Protein AF-A0AA85AB14-F1 (afdb_monomer_lite)

Sequence (97 aa):
MDCVSRSGGCFISFATSWGKSHPPEDVLDKRKGSFWITTGLFPQMLVISLDQPRKVSQIKIVTSRVKALCFNLLNLPLTNISFPTGVTHTAYICRYK

Radius of gyration: 13.56 Å; chains: 1; bounding box: 36×28×32 Å

Secondary structure (DSSP, 8-state):
----SGGGTEEEEEES---TTS-GGGGG--STT------S-SSEEEEEEESS-----------SS-SEEEEEEE----TTSSS-S--EEEEEEE---

Foldseek 3Di:
DDCQAPVNQKDWPDWPAADPLAGLRLCSPPDPPRHHDHPPDDWIKTKMKGLADDDDPDDDDDDPPFPDKDWDWDQDQPPPDPRGRITMIMIIGGDDD

InterPro domains:
  IPR008979 Galactose-binding-like domain superfamily [SSF49785] (13-64)
  IPR033558 Intraflagellar transport protein 25 [PTHR33906] (1-69)

Structure (mmCIF, N/CA/C/O backbone):
data_AF-A0AA85AB14-F1
#
_entry.id   AF-A0AA85AB14-F1
#
loop_
_atom_site.group_PDB
_atom_site.id
_atom_site.type_symbol
_atom_site.label_atom_id
_atom_site.label_alt_id
_atom_site.label_comp_id
_atom_site.label_asym_id
_atom_site.label_entity_id
_atom_site.label_seq_id
_atom_site.pdbx_PDB_ins_code
_atom_site.Cartn_x
_atom_site.Cartn_y
_atom_site.Cartn_z
_atom_site.occupancy
_atom_site.B_iso_or_equiv
_atom_site.auth_seq_id
_atom_site.auth_comp_id
_atom_site.auth_asym_id
_atom_site.auth_atom_id
_atom_site.pdbx_PDB_model_num
ATOM 1 N N . MET A 1 1 ? -16.250 -8.858 3.817 1.00 46.38 1 MET A N 1
ATOM 2 C CA . MET A 1 1 ? -16.505 -7.618 3.055 1.00 46.38 1 MET A CA 1
ATOM 3 C C . MET A 1 1 ? -15.156 -6.983 2.757 1.00 46.38 1 MET A C 1
ATOM 5 O O . MET A 1 1 ? -14.387 -6.812 3.694 1.00 46.38 1 MET A O 1
ATOM 9 N N . ASP A 1 2 ? -14.833 -6.719 1.490 1.00 55.34 2 ASP A N 1
ATOM 10 C CA . ASP A 1 2 ? -13.537 -6.136 1.110 1.00 55.34 2 ASP A CA 1
ATOM 11 C C . ASP A 1 2 ? -13.494 -4.656 1.505 1.00 55.34 2 ASP A C 1
ATOM 13 O O . ASP A 1 2 ? -14.188 -3.834 0.909 1.00 55.34 2 ASP A O 1
ATOM 17 N N . CYS A 1 3 ? -12.687 -4.305 2.504 1.00 54.19 3 CYS A N 1
ATOM 18 C CA . CYS A 1 3 ? -12.565 -2.927 2.988 1.00 54.19 3 CYS A CA 1
ATOM 19 C C . CYS A 1 3 ? -11.640 -2.047 2.132 1.00 54.19 3 CYS A C 1
ATOM 21 O O . CYS A 1 3 ? -11.685 -0.828 2.257 1.00 54.19 3 CYS A O 1
ATOM 23 N N . VAL A 1 4 ? -10.832 -2.649 1.255 1.00 60.19 4 VAL A N 1
ATOM 24 C CA . VAL A 1 4 ? -9.864 -1.944 0.409 1.00 60.19 4 VAL A CA 1
ATOM 25 C C . VAL A 1 4 ? -10.465 -1.756 -0.984 1.00 60.19 4 VAL A C 1
ATOM 27 O O . VAL A 1 4 ? -10.256 -2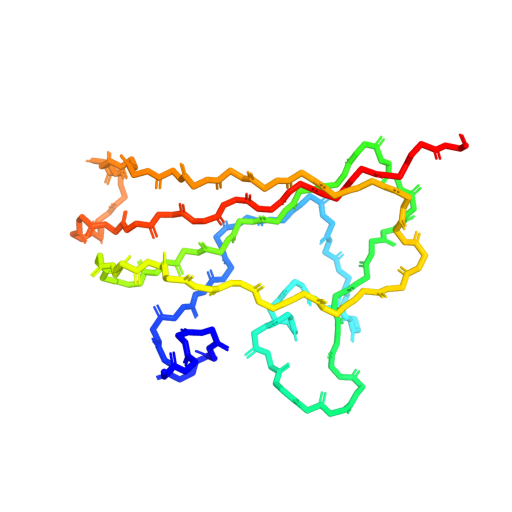.546 -1.902 1.00 60.19 4 VAL A O 1
ATOM 30 N N . SER A 1 5 ? -11.314 -0.745 -1.121 1.00 63.12 5 SER A N 1
ATOM 31 C CA . SER A 1 5 ? -11.725 -0.209 -2.418 1.00 63.12 5 SER A CA 1
ATOM 32 C C . SER A 1 5 ? -11.840 1.297 -2.284 1.00 63.12 5 SER A C 1
ATOM 34 O O . SER A 1 5 ? -12.247 1.780 -1.230 1.00 63.12 5 SER A O 1
ATOM 36 N N . ARG A 1 6 ? -11.518 2.049 -3.335 1.00 60.50 6 ARG A N 1
ATOM 37 C CA . ARG A 1 6 ? -11.561 3.519 -3.283 1.00 60.50 6 ARG A CA 1
ATOM 38 C C . ARG A 1 6 ? -12.922 4.086 -2.838 1.00 60.50 6 ARG A C 1
ATOM 40 O O . ARG A 1 6 ? -12.970 5.128 -2.201 1.00 60.50 6 ARG A O 1
ATOM 47 N N . SER A 1 7 ? -14.021 3.379 -3.111 1.00 64.00 7 SER A N 1
ATOM 48 C CA . SER A 1 7 ? -15.379 3.715 -2.647 1.00 64.00 7 SER A CA 1
ATOM 49 C C . SER A 1 7 ? -15.699 3.245 -1.221 1.00 64.00 7 SER A C 1
ATOM 51 O O . SER A 1 7 ? -16.741 3.582 -0.677 1.00 64.00 7 SER A O 1
ATOM 53 N N . GLY A 1 8 ? -14.839 2.421 -0.627 1.00 71.56 8 GLY A N 1
ATOM 54 C CA . GLY A 1 8 ? -15.023 1.782 0.671 1.00 71.56 8 GLY A CA 1
ATOM 55 C C . GLY A 1 8 ? -14.402 2.532 1.844 1.00 71.56 8 GLY A C 1
ATOM 56 O O . GLY A 1 8 ? -14.309 1.934 2.914 1.00 71.56 8 GLY A O 1
ATOM 57 N N . GLY A 1 9 ? -13.972 3.786 1.675 1.00 78.94 9 GLY A N 1
ATOM 58 C CA . GLY A 1 9 ? -13.408 4.577 2.774 1.00 78.94 9 GLY A CA 1
ATOM 59 C C . GLY A 1 9 ? -11.935 4.288 3.071 1.00 78.94 9 GLY A C 1
ATOM 60 O O . GLY A 1 9 ? -11.499 4.377 4.213 1.00 78.94 9 GLY A O 1
ATOM 61 N N . CYS A 1 10 ? -11.156 3.892 2.064 1.00 82.00 10 CYS A N 1
ATOM 62 C CA . CYS A 1 10 ? -9.707 3.744 2.190 1.00 82.00 10 CYS A CA 1
ATOM 63 C C . CYS A 1 10 ? -8.980 4.664 1.208 1.00 82.00 10 CYS A C 1
ATOM 65 O O . CYS A 1 10 ? -9.442 4.868 0.083 1.00 82.00 10 CYS A O 1
ATOM 67 N N . PHE A 1 11 ? -7.819 5.169 1.609 1.00 86.06 11 PHE A N 1
ATOM 68 C CA . PHE A 1 11 ? -6.975 6.023 0.778 1.00 86.06 11 PHE A CA 1
ATOM 69 C C . PHE A 1 11 ? -5.493 5.765 1.056 1.00 86.06 11 PHE A C 1
ATOM 71 O O . PHE A 1 11 ? -5.127 5.247 2.112 1.00 86.06 11 PHE A O 1
ATOM 78 N N . ILE A 1 12 ? -4.633 6.109 0.097 1.00 87.56 12 ILE A N 1
ATOM 79 C CA . ILE A 1 12 ? -3.185 6.060 0.298 1.00 87.56 12 ILE A CA 1
ATOM 80 C C . ILE A 1 12 ? -2.766 7.339 1.012 1.00 87.56 12 ILE A C 1
ATOM 82 O O . ILE A 1 12 ? -2.980 8.430 0.492 1.00 87.56 12 ILE A O 1
ATOM 86 N N . SER A 1 13 ? -2.186 7.213 2.202 1.00 88.00 13 SER A N 1
ATOM 87 C CA . SER A 1 13 ? -1.677 8.363 2.961 1.00 88.00 13 SER A CA 1
ATOM 88 C C . SER A 1 13 ? -0.190 8.604 2.733 1.00 88.00 13 SER A C 1
ATOM 90 O O . SER A 1 13 ? 0.282 9.726 2.895 1.00 88.00 13 SER A O 1
ATOM 92 N N . PHE A 1 14 ? 0.555 7.570 2.336 1.00 88.19 14 PHE A N 1
ATOM 93 C CA . PHE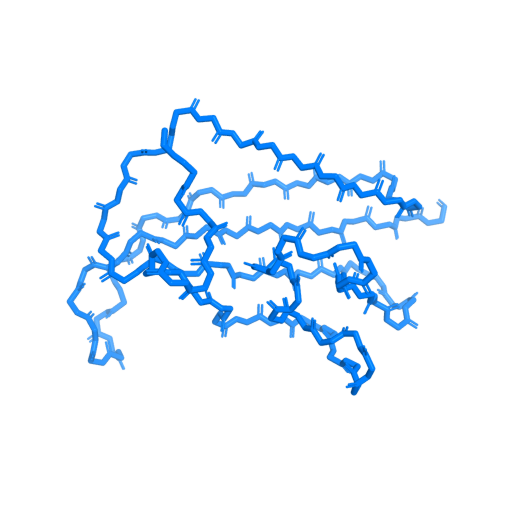 A 1 14 ? 1.980 7.684 2.058 1.00 88.19 14 PHE A CA 1
ATOM 94 C C . PHE A 1 14 ? 2.463 6.585 1.113 1.00 88.19 14 PHE A C 1
ATOM 96 O O . PHE A 1 14 ? 2.031 5.435 1.206 1.00 88.19 14 PHE A O 1
ATOM 103 N N . ALA A 1 15 ? 3.412 6.924 0.245 1.00 90.62 15 ALA A N 1
ATOM 104 C CA . ALA A 1 15 ? 4.153 5.969 -0.565 1.00 90.62 15 ALA A CA 1
ATOM 105 C C . ALA A 1 15 ? 5.583 6.471 -0.778 1.00 90.62 15 ALA A C 1
ATOM 107 O O . ALA A 1 15 ? 5.797 7.647 -1.060 1.00 90.62 15 ALA A O 1
ATOM 108 N N . THR A 1 16 ? 6.567 5.579 -0.706 1.00 90.88 16 THR A N 1
ATOM 109 C CA . THR A 1 16 ? 7.976 5.922 -0.980 1.00 90.88 16 THR A CA 1
ATOM 110 C C . THR A 1 16 ? 8.302 6.017 -2.469 1.00 90.88 16 THR A C 1
ATOM 112 O O . THR A 1 16 ? 9.375 6.488 -2.836 1.00 90.88 16 THR A O 1
ATOM 115 N N . SER A 1 17 ? 7.406 5.553 -3.342 1.00 90.31 17 SER A N 1
ATOM 116 C CA . SER A 1 17 ? 7.562 5.648 -4.791 1.00 90.31 17 SER A CA 1
ATOM 117 C C . SER A 1 17 ? 6.237 6.018 -5.431 1.00 90.31 17 SER A C 1
ATOM 119 O O . SER A 1 17 ? 5.202 5.437 -5.111 1.00 90.31 17 SER A O 1
ATOM 121 N N . TRP A 1 18 ? 6.287 6.980 -6.346 1.00 91.62 18 TRP A N 1
ATOM 122 C CA . TRP A 1 18 ? 5.128 7.487 -7.062 1.00 91.62 18 TRP A CA 1
ATOM 123 C C . TRP A 1 18 ? 5.471 7.580 -8.549 1.00 91.62 18 TRP A C 1
ATOM 125 O O . TRP A 1 18 ? 6.460 8.212 -8.922 1.00 91.62 18 TRP A O 1
ATOM 135 N N . GLY A 1 19 ? 4.683 6.922 -9.399 1.00 86.44 19 GLY A N 1
ATOM 136 C CA . GLY A 1 19 ? 4.869 6.915 -10.848 1.00 86.44 19 GLY A CA 1
ATOM 137 C C . GLY A 1 19 ? 3.583 7.317 -11.557 1.00 86.44 19 GLY A C 1
ATOM 138 O O . GLY A 1 19 ? 2.522 6.801 -11.234 1.00 86.44 19 GLY A O 1
ATOM 139 N N . LYS A 1 20 ? 3.674 8.200 -12.559 1.00 86.00 20 LYS A N 1
ATOM 140 C CA . LYS A 1 20 ? 2.500 8.788 -13.232 1.00 86.00 20 LYS A CA 1
ATOM 141 C C . LYS A 1 20 ? 1.553 7.754 -13.858 1.00 86.00 20 LYS A C 1
ATOM 143 O O . LYS A 1 20 ? 0.349 7.971 -13.861 1.00 86.00 20 LYS A O 1
ATOM 148 N N . SER A 1 21 ? 2.092 6.662 -14.403 1.00 90.06 21 SER A N 1
ATOM 149 C CA . SER A 1 21 ? 1.298 5.629 -15.089 1.00 90.06 21 SER A CA 1
ATOM 150 C C . SER A 1 21 ? 0.727 4.560 -14.157 1.00 90.06 21 SER A C 1
ATOM 152 O O . SER A 1 21 ? -0.215 3.882 -14.541 1.00 90.06 21 SER A O 1
ATOM 154 N N . HIS A 1 22 ? 1.332 4.389 -12.982 1.00 90.50 22 HIS A N 1
ATOM 155 C CA . HIS A 1 22 ? 1.035 3.327 -12.017 1.00 90.50 22 HIS A CA 1
ATOM 156 C C . HIS A 1 22 ? 1.190 3.877 -10.594 1.00 90.50 22 HIS A C 1
ATOM 158 O O . HIS A 1 22 ? 2.121 3.488 -9.869 1.00 90.50 22 HIS A O 1
ATOM 164 N N . PRO A 1 23 ? 0.375 4.880 -10.224 1.00 92.25 23 PRO A N 1
ATOM 165 C CA . PRO A 1 23 ? 0.528 5.570 -8.960 1.00 92.25 23 PRO A CA 1
ATOM 166 C C . PRO A 1 23 ? 0.071 4.676 -7.787 1.00 92.25 23 PRO A C 1
ATOM 168 O O . PRO A 1 23 ? -0.602 3.666 -7.987 1.00 92.25 23 PRO A O 1
ATOM 171 N N . PRO A 1 24 ? 0.454 4.994 -6.543 1.00 91.62 24 PRO A N 1
ATOM 172 C CA . PRO A 1 24 ? 0.106 4.205 -5.359 1.00 91.62 24 PRO A CA 1
ATOM 173 C C . PRO A 1 24 ? -1.394 3.945 -5.177 1.00 91.62 24 PRO A C 1
ATOM 175 O O . PRO A 1 24 ? -1.790 2.896 -4.671 1.00 91.62 24 PRO A O 1
ATOM 178 N N . GLU A 1 25 ? -2.236 4.889 -5.593 1.00 91.00 25 GLU A N 1
ATOM 179 C CA . GLU A 1 25 ? -3.693 4.820 -5.491 1.00 91.00 25 GLU A CA 1
ATOM 180 C C . GLU A 1 25 ? -4.281 3.660 -6.299 1.00 91.00 25 GLU A C 1
ATOM 182 O O . GLU A 1 25 ? -5.345 3.146 -5.942 1.00 91.00 25 GLU A O 1
ATOM 187 N N . ASP A 1 26 ? -3.565 3.191 -7.323 1.00 91.50 26 ASP A N 1
ATOM 188 C CA . ASP A 1 26 ? -3.964 2.046 -8.137 1.00 91.50 26 ASP A CA 1
ATOM 189 C C . ASP A 1 26 ? -4.019 0.741 -7.329 1.00 91.50 26 ASP A C 1
ATOM 191 O O . ASP A 1 26 ? -4.703 -0.188 -7.748 1.00 91.50 26 ASP A O 1
ATOM 195 N N . VAL A 1 27 ? -3.372 0.663 -6.154 1.00 87.88 27 VAL A N 1
ATOM 196 C CA . VAL A 1 27 ? -3.499 -0.476 -5.215 1.00 87.88 27 VAL A CA 1
ATOM 197 C C . VAL A 1 27 ? -4.932 -0.644 -4.709 1.00 87.88 27 VAL A C 1
ATOM 199 O O . VAL A 1 27 ? -5.341 -1.751 -4.357 1.00 87.88 27 VAL A O 1
ATOM 202 N N . LEU A 1 28 ? -5.699 0.446 -4.653 1.00 86.38 28 LEU A N 1
ATOM 203 C CA . LEU A 1 28 ? -7.083 0.453 -4.171 1.00 86.3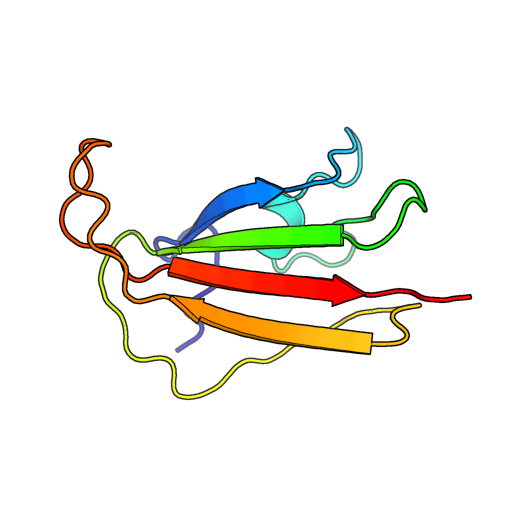8 28 LEU A CA 1
ATOM 204 C C . LEU A 1 28 ? -8.101 0.205 -5.294 1.00 86.38 28 LEU A C 1
ATOM 206 O O . LEU A 1 28 ? -9.306 0.117 -5.028 1.00 86.38 28 LEU A O 1
ATOM 210 N N . ASP A 1 29 ? -7.636 0.129 -6.539 1.00 85.12 29 ASP A N 1
ATOM 211 C CA . ASP A 1 29 ? -8.450 -0.140 -7.715 1.00 85.12 29 ASP A CA 1
ATOM 212 C C . ASP A 1 29 ? -8.373 -1.632 -8.076 1.00 85.12 29 ASP A C 1
ATOM 214 O O . ASP A 1 29 ? -7.316 -2.254 -8.086 1.00 85.12 29 ASP A O 1
ATOM 218 N N . LYS A 1 30 ? -9.531 -2.230 -8.362 1.00 81.19 30 LYS A N 1
ATOM 219 C CA . LYS A 1 30 ? -9.667 -3.663 -8.660 1.00 81.19 30 LYS A CA 1
ATOM 220 C C . LYS A 1 30 ? -9.626 -3.969 -10.161 1.00 81.19 30 LYS A C 1
ATOM 222 O O . LYS A 1 30 ? -9.745 -5.133 -10.549 1.00 81.19 30 LYS A O 1
ATOM 227 N N . ARG A 1 31 ? -9.511 -2.954 -11.024 1.00 86.38 31 ARG A N 1
ATOM 228 C CA . ARG A 1 31 ? -9.444 -3.141 -12.480 1.00 86.38 31 ARG A CA 1
ATOM 229 C C . ARG A 1 31 ? -8.155 -3.859 -12.880 1.00 86.38 31 ARG A C 1
ATOM 231 O O . ARG A 1 31 ? -7.070 -3.558 -12.391 1.00 86.38 31 ARG A O 1
ATOM 238 N N . LYS A 1 32 ? -8.262 -4.791 -13.832 1.00 82.81 32 LYS A N 1
ATOM 239 C CA . LYS A 1 32 ? -7.085 -5.443 -14.425 1.00 82.81 32 LYS A CA 1
ATOM 240 C C . LYS A 1 32 ? -6.201 -4.384 -15.092 1.00 82.81 32 LYS A C 1
ATOM 242 O O . LYS A 1 32 ? -6.704 -3.574 -15.863 1.00 82.81 32 LYS A O 1
ATOM 247 N N . GLY A 1 33 ? -4.903 -4.409 -14.800 1.00 86.06 33 GLY A N 1
ATOM 248 C CA . GLY A 1 33 ? -3.937 -3.426 -15.308 1.00 86.06 33 GLY A CA 1
ATOM 249 C C . GLY A 1 33 ? -3.756 -2.189 -14.423 1.00 86.06 33 GLY A C 1
ATOM 250 O O . GLY A 1 33 ? -2.828 -1.429 -14.672 1.00 86.06 33 GLY A O 1
ATOM 251 N N . SER A 1 34 ? -4.571 -2.028 -13.375 1.00 90.06 34 SER A N 1
ATOM 252 C CA . SER A 1 34 ? -4.346 -1.038 -12.323 1.00 90.06 34 SER A CA 1
ATOM 253 C C . SER A 1 34 ? -3.477 -1.657 -11.232 1.00 90.06 34 SER A C 1
ATOM 255 O O . SER A 1 34 ? -3.878 -2.627 -10.589 1.00 90.06 34 SER A O 1
ATOM 257 N N . PHE A 1 35 ? -2.256 -1.159 -11.074 1.00 90.19 35 PHE A N 1
ATOM 258 C CA . PHE A 1 35 ? -1.320 -1.616 -10.052 1.00 90.19 35 PHE A CA 1
ATOM 259 C C . PHE A 1 35 ? -0.314 -0.518 -9.730 1.00 90.19 35 PHE A C 1
ATOM 261 O O . PHE A 1 35 ? 0.004 0.311 -10.575 1.00 90.19 35 PHE A O 1
ATOM 268 N N . TRP A 1 36 ? 0.246 -0.567 -8.525 1.00 91.62 36 TRP A N 1
ATOM 269 C CA . TRP A 1 36 ? 1.389 0.260 -8.158 1.00 91.62 36 TRP A CA 1
ATOM 270 C C . TRP A 1 36 ? 2.701 -0.445 -8.493 1.00 91.62 36 TRP A C 1
ATOM 272 O O . TRP A 1 36 ? 2.859 -1.648 -8.260 1.00 91.62 36 TRP A O 1
ATOM 282 N N . ILE A 1 37 ? 3.659 0.316 -9.018 1.00 89.88 37 ILE A N 1
ATOM 283 C CA . ILE A 1 37 ? 5.019 -0.148 -9.286 1.00 89.88 37 ILE A CA 1
ATOM 284 C C . ILE A 1 37 ? 6.033 0.802 -8.654 1.00 89.88 37 ILE A C 1
ATOM 286 O O . ILE A 1 37 ? 5.857 2.018 -8.654 1.00 89.88 37 ILE A O 1
ATOM 290 N N . THR A 1 38 ? 7.120 0.240 -8.131 1.00 87.06 38 THR A N 1
ATOM 291 C CA . THR A 1 38 ? 8.213 1.019 -7.548 1.00 87.06 38 THR A CA 1
ATOM 292 C C . THR A 1 38 ? 9.307 1.270 -8.584 1.00 87.06 38 THR A C 1
ATOM 294 O O . THR A 1 38 ? 9.527 0.467 -9.492 1.00 87.06 38 THR A O 1
ATOM 297 N N . THR A 1 39 ? 10.051 2.365 -8.434 1.00 82.69 39 THR A N 1
ATOM 298 C CA . THR A 1 39 ? 11.152 2.751 -9.341 1.00 82.69 39 THR A CA 1
ATOM 299 C C . THR A 1 39 ? 12.420 1.892 -9.205 1.00 82.69 39 THR A C 1
ATOM 301 O O . THR A 1 39 ? 13.434 2.186 -9.830 1.00 82.69 39 THR A O 1
ATOM 304 N N . GLY A 1 40 ? 12.391 0.818 -8.408 1.00 81.25 40 GLY A N 1
ATOM 305 C CA . GLY A 1 40 ? 13.511 -0.119 -8.255 1.00 81.25 40 GLY A CA 1
ATOM 306 C C . GLY A 1 40 ? 14.505 0.210 -7.136 1.00 81.25 40 GLY A C 1
ATOM 307 O O . GLY A 1 40 ? 15.444 -0.556 -6.928 1.00 81.25 40 GLY A O 1
ATOM 308 N N . LEU A 1 41 ? 14.284 1.292 -6.384 1.00 82.44 41 LEU A N 1
ATOM 309 C CA . LEU A 1 41 ? 14.963 1.551 -5.109 1.00 82.44 41 LEU A CA 1
ATOM 310 C C . LEU A 1 41 ? 14.283 0.740 -4.001 1.00 82.44 41 LEU A C 1
ATOM 312 O O . LEU A 1 41 ? 13.070 0.578 -4.049 1.00 82.44 41 LEU A O 1
ATOM 316 N N . PHE A 1 42 ? 15.015 0.226 -3.014 1.00 82.25 42 PHE A N 1
ATOM 317 C CA . PHE A 1 42 ? 14.440 -0.559 -1.912 1.00 82.25 42 PHE A CA 1
ATOM 318 C C . PHE A 1 42 ? 15.143 -0.251 -0.584 1.00 82.25 4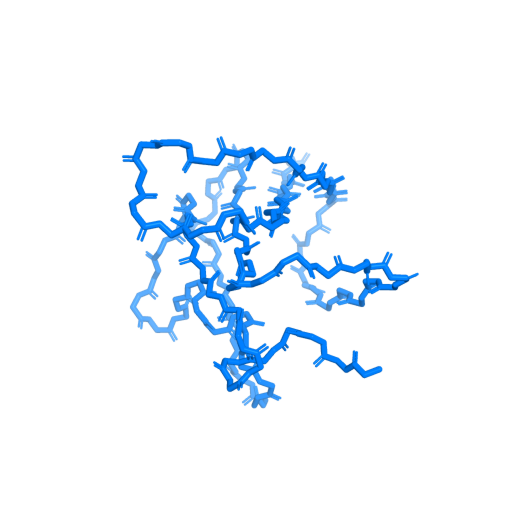2 PHE A 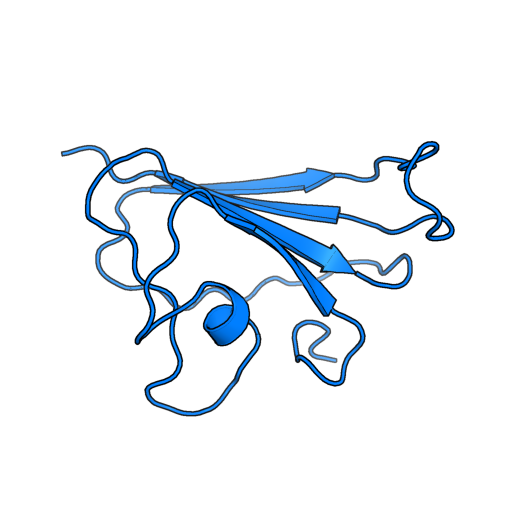C 1
ATOM 320 O O . PHE A 1 42 ? 16.332 0.073 -0.615 1.00 82.25 42 PHE A O 1
ATOM 327 N N . PRO A 1 43 ? 14.454 -0.384 0.568 1.00 88.00 43 PRO A N 1
ATOM 328 C CA . PRO A 1 43 ? 13.064 -0.834 0.748 1.00 88.00 43 PRO A CA 1
ATOM 329 C C . PRO A 1 43 ? 12.021 0.194 0.281 1.00 88.00 43 PRO A C 1
ATOM 331 O O . PRO A 1 43 ? 12.318 1.375 0.133 1.00 88.00 43 PRO A O 1
ATOM 334 N N . GLN A 1 44 ? 10.801 -0.270 0.020 1.00 89.19 44 GLN A N 1
ATOM 335 C CA . GLN A 1 44 ? 9.664 0.563 -0.373 1.00 89.19 44 GLN A CA 1
ATOM 336 C C . GLN A 1 44 ? 8.537 0.389 0.647 1.00 89.19 44 GLN A C 1
ATOM 338 O O . GLN A 1 44 ? 8.377 -0.678 1.234 1.00 89.19 44 GLN A O 1
ATOM 343 N N . MET A 1 45 ? 7.753 1.432 0.881 1.00 88.31 45 MET A N 1
ATOM 344 C CA . MET A 1 45 ? 6.660 1.456 1.845 1.00 88.31 45 MET A CA 1
ATOM 345 C C . MET A 1 45 ? 5.430 2.095 1.213 1.00 88.31 45 MET A C 1
ATOM 347 O O . MET A 1 45 ? 5.537 3.061 0.456 1.00 88.31 45 MET A O 1
ATOM 351 N N . LEU A 1 46 ? 4.271 1.552 1.567 1.00 87.62 46 LEU A N 1
ATOM 352 C CA . LEU A 1 46 ? 2.957 2.083 1.250 1.00 87.62 46 LEU A CA 1
ATOM 353 C C . LEU A 1 46 ? 2.104 2.079 2.519 1.00 87.62 46 LEU A C 1
ATOM 355 O O . LEU A 1 46 ? 2.035 1.072 3.226 1.00 87.62 46 LEU A O 1
ATOM 359 N N . VAL A 1 47 ? 1.421 3.185 2.785 1.00 88.44 47 VAL A N 1
ATOM 360 C CA . VAL A 1 47 ? 0.483 3.310 3.900 1.00 88.44 47 VAL A CA 1
ATOM 361 C C . VAL A 1 47 ? -0.926 3.475 3.346 1.00 88.44 47 VAL A C 1
ATOM 363 O O . VAL A 1 47 ? -1.207 4.403 2.588 1.00 88.44 47 VAL A O 1
ATOM 366 N N . ILE A 1 48 ? -1.810 2.562 3.743 1.00 86.12 48 ILE A N 1
ATOM 367 C CA . ILE A 1 48 ? -3.240 2.592 3.452 1.00 86.12 48 ILE A CA 1
ATOM 368 C C . ILE A 1 48 ? -3.961 3.017 4.730 1.00 86.12 48 ILE A C 1
ATOM 370 O O . ILE A 1 48 ? -3.943 2.317 5.745 1.00 86.12 48 ILE A O 1
ATOM 374 N N . SER A 1 49 ? -4.622 4.162 4.682 1.00 84.00 49 SER A N 1
ATOM 375 C CA . SER A 1 49 ? -5.420 4.682 5.788 1.00 84.00 49 SER A CA 1
ATOM 376 C C . SER A 1 49 ? -6.896 4.369 5.566 1.00 84.00 49 SER A C 1
ATOM 378 O O . SER A 1 49 ? -7.386 4.392 4.434 1.00 84.00 49 SER A O 1
ATOM 380 N N . LEU A 1 50 ? -7.596 4.048 6.654 1.00 81.25 50 LEU A N 1
ATOM 381 C CA . LEU A 1 50 ? -9.047 3.899 6.667 1.00 81.25 50 LEU A CA 1
ATOM 382 C C . LEU A 1 50 ? -9.677 5.158 7.260 1.00 81.25 50 LEU A C 1
ATOM 384 O O . LEU A 1 50 ? -9.176 5.703 8.242 1.00 81.25 50 LEU A O 1
ATOM 388 N N . ASP A 1 51 ? -10.787 5.585 6.673 1.00 79.69 51 ASP A N 1
ATOM 389 C CA . ASP A 1 51 ? -11.583 6.728 7.121 1.00 79.69 51 ASP A CA 1
ATOM 390 C C . ASP A 1 51 ? -12.222 6.527 8.502 1.00 79.69 51 ASP A C 1
ATOM 392 O O . ASP A 1 51 ? -12.572 7.493 9.174 1.00 79.69 51 ASP A O 1
ATOM 396 N N . GLN A 1 52 ? -12.372 5.271 8.921 1.00 75.38 52 GLN A N 1
ATOM 397 C CA . GLN A 1 52 ? -12.953 4.864 10.192 1.00 75.38 52 GLN A CA 1
ATOM 398 C C . GLN A 1 52 ? -12.215 3.636 10.744 1.00 75.38 52 GLN A C 1
ATOM 400 O O . GLN A 1 52 ? -11.675 2.835 9.968 1.00 75.38 52 GLN A O 1
ATOM 405 N N . PRO A 1 53 ? -12.211 3.414 12.071 1.00 74.88 53 PRO A N 1
ATOM 406 C CA . PRO A 1 53 ? -11.660 2.204 12.663 1.00 74.88 53 PRO A CA 1
ATOM 407 C C . PRO A 1 53 ? -12.397 0.963 12.174 1.00 74.88 53 PRO A C 1
ATOM 409 O O . PRO A 1 53 ? -13.619 0.872 12.274 1.00 74.88 53 PRO A O 1
ATOM 412 N N . ARG A 1 54 ? -11.657 -0.028 11.672 1.00 74.81 54 ARG A N 1
ATOM 413 C CA . ARG A 1 54 ? -12.227 -1.315 11.257 1.00 74.81 54 ARG A CA 1
ATOM 414 C C . ARG A 1 54 ? -11.345 -2.456 11.732 1.00 74.81 54 ARG A C 1
ATOM 416 O O . ARG A 1 54 ? -10.120 -2.371 11.680 1.00 74.81 54 ARG A O 1
ATOM 423 N N . LYS A 1 55 ? -11.976 -3.546 12.169 1.00 75.75 55 LYS A N 1
ATOM 424 C CA . LYS A 1 55 ? -11.271 -4.789 12.487 1.00 75.75 55 LYS A CA 1
ATOM 425 C C . LYS A 1 55 ? -10.877 -5.482 11.186 1.00 75.75 55 LYS A C 1
ATOM 427 O O . LYS A 1 55 ? -11.741 -5.798 10.370 1.00 75.75 55 LYS A O 1
ATOM 432 N N . VAL A 1 56 ? -9.589 -5.760 11.016 1.00 76.06 56 VAL A N 1
ATOM 433 C CA . VAL A 1 56 ? -9.091 -6.550 9.886 1.00 76.06 56 VAL A CA 1
ATOM 434 C C . VAL A 1 56 ? -8.990 -8.008 10.296 1.00 76.06 56 VAL A C 1
ATOM 436 O O . VAL A 1 56 ? -8.209 -8.365 11.171 1.00 76.06 56 VAL A O 1
ATOM 439 N N . SER A 1 57 ? -9.811 -8.850 9.673 1.00 80.25 57 SER A N 1
ATOM 440 C CA . SER A 1 57 ? -9.784 -10.303 9.866 1.00 80.25 57 SER A CA 1
ATOM 441 C C . SER A 1 57 ? -8.918 -11.022 8.835 1.00 80.25 57 SER A C 1
ATOM 443 O O . SER A 1 57 ? -8.418 -12.107 9.111 1.00 80.25 57 SER A O 1
ATOM 445 N N . GLN A 1 58 ? -8.750 -10.439 7.647 1.00 81.50 58 GLN A N 1
ATOM 446 C CA . GLN A 1 58 ? -8.027 -11.052 6.541 1.00 81.50 58 GLN A CA 1
ATOM 447 C C . GLN A 1 58 ? -7.418 -9.983 5.637 1.00 81.50 58 GLN A C 1
ATOM 449 O O . GLN A 1 58 ? -8.042 -8.961 5.357 1.00 81.50 58 GLN A O 1
ATOM 454 N N . ILE A 1 59 ? -6.215 -10.265 5.135 1.00 79.12 59 ILE A N 1
ATOM 455 C CA . ILE A 1 59 ? -5.528 -9.446 4.140 1.00 79.12 59 ILE A CA 1
ATOM 456 C C . ILE A 1 59 ? -5.181 -10.351 2.965 1.00 79.12 59 ILE A C 1
ATOM 458 O O . ILE A 1 59 ? -4.533 -11.383 3.134 1.00 79.12 59 ILE A O 1
ATOM 462 N N . LYS A 1 60 ? -5.632 -9.974 1.769 1.00 83.00 60 LYS A N 1
ATOM 463 C CA . LYS A 1 60 ? -5.270 -10.643 0.518 1.00 83.00 60 LYS A CA 1
ATOM 464 C C . LYS A 1 60 ? -4.338 -9.725 -0.259 1.00 83.00 60 LYS A C 1
ATOM 466 O O . LYS A 1 60 ? -4.682 -8.577 -0.516 1.00 83.00 60 LYS A O 1
ATOM 471 N N . ILE A 1 61 ? -3.175 -10.247 -0.631 1.00 82.94 61 ILE A N 1
ATOM 472 C CA . ILE A 1 61 ? -2.126 -9.490 -1.312 1.00 82.94 61 ILE A CA 1
ATOM 473 C C . ILE A 1 61 ? -1.797 -10.200 -2.618 1.00 82.94 61 ILE A C 1
ATOM 475 O O . ILE A 1 61 ? -1.542 -11.402 -2.626 1.00 82.94 61 ILE A O 1
ATOM 479 N N . VAL A 1 62 ? -1.818 -9.450 -3.718 1.00 86.81 62 VAL A N 1
ATOM 480 C CA . VAL A 1 62 ? -1.431 -9.929 -5.047 1.00 86.81 62 VAL A CA 1
ATOM 481 C C . VAL A 1 62 ? -0.276 -9.061 -5.519 1.00 86.81 62 VAL A C 1
ATOM 483 O O . VAL A 1 62 ? -0.442 -7.863 -5.722 1.00 86.81 62 VAL A O 1
ATOM 486 N N . THR A 1 63 ? 0.909 -9.650 -5.645 1.00 87.62 63 THR A N 1
ATOM 487 C CA . THR A 1 63 ? 2.138 -8.934 -6.011 1.00 87.62 63 THR A CA 1
ATOM 488 C C . THR A 1 63 ? 2.963 -9.747 -7.002 1.00 87.62 63 THR A C 1
ATOM 490 O O . THR A 1 63 ? 2.787 -10.956 -7.143 1.00 87.62 63 THR A O 1
ATOM 493 N N . SER A 1 64 ? 3.887 -9.082 -7.700 1.00 88.06 64 SER A N 1
ATOM 494 C CA . SER A 1 64 ? 4.903 -9.744 -8.523 1.00 88.06 64 SER A CA 1
ATOM 495 C C . SER A 1 64 ? 6.283 -9.167 -8.222 1.00 88.06 64 SER A C 1
ATOM 497 O O . SER A 1 64 ? 6.407 -8.003 -7.843 1.00 88.06 64 SER A O 1
ATOM 499 N N . ARG A 1 65 ? 7.333 -9.982 -8.390 1.00 87.75 65 ARG A N 1
ATOM 500 C CA . ARG A 1 65 ? 8.743 -9.580 -8.209 1.00 87.75 65 ARG A CA 1
ATOM 501 C C . ARG A 1 65 ? 9.083 -9.014 -6.815 1.00 87.75 65 ARG A C 1
ATOM 503 O O . ARG A 1 65 ? 10.092 -8.322 -6.669 1.00 87.75 65 ARG A O 1
ATOM 510 N N . VAL A 1 66 ? 8.296 -9.358 -5.794 1.00 85.56 66 VAL A N 1
ATOM 511 C CA . VAL A 1 66 ? 8.556 -9.056 -4.378 1.00 85.56 66 VAL A CA 1
ATOM 512 C C . VAL A 1 66 ? 9.288 -10.238 -3.741 1.00 85.56 66 VAL A C 1
ATOM 514 O O . VAL A 1 66 ? 8.842 -11.371 -3.877 1.00 85.56 66 VAL A O 1
ATOM 517 N N . LYS A 1 67 ? 10.413 -9.978 -3.061 1.00 85.75 67 LYS A N 1
ATOM 518 C CA . LYS A 1 67 ? 11.191 -11.015 -2.352 1.00 85.75 67 LYS A CA 1
ATOM 519 C C . LYS A 1 67 ? 10.735 -11.168 -0.904 1.00 85.75 67 LYS A C 1
ATOM 521 O O . LYS A 1 67 ? 10.586 -12.285 -0.429 1.00 85.75 67 LYS A O 1
ATOM 526 N N . ALA A 1 68 ? 10.502 -10.050 -0.220 1.00 84.62 68 ALA A N 1
ATOM 527 C CA . ALA A 1 68 ? 10.004 -10.022 1.143 1.00 84.62 68 ALA A CA 1
ATOM 528 C C . ALA A 1 68 ? 8.914 -8.954 1.291 1.00 84.62 68 ALA A C 1
ATOM 530 O O . ALA A 1 68 ? 8.993 -7.854 0.743 1.00 84.62 68 ALA A O 1
ATOM 531 N N . LEU A 1 69 ? 7.884 -9.288 2.054 1.00 83.62 69 LEU A N 1
ATOM 532 C CA . LEU A 1 69 ? 6.799 -8.382 2.386 1.00 83.62 69 LEU A CA 1
ATOM 533 C C . LEU A 1 69 ? 6.631 -8.402 3.899 1.00 83.62 69 LEU A C 1
ATOM 535 O O . LEU A 1 69 ? 6.480 -9.470 4.486 1.00 83.62 69 LEU A O 1
ATOM 539 N N . CYS A 1 70 ? 6.674 -7.229 4.516 1.00 83.81 70 CYS A N 1
ATOM 540 C CA . CYS A 1 70 ? 6.389 -7.062 5.932 1.00 83.81 70 CYS A CA 1
ATOM 541 C C . CYS A 1 70 ? 5.141 -6.196 6.069 1.00 83.81 70 CYS A C 1
ATOM 543 O O . CYS A 1 70 ? 4.912 -5.276 5.285 1.00 83.81 70 CYS A O 1
ATOM 545 N N . PHE A 1 71 ? 4.301 -6.509 7.042 1.00 81.19 71 PHE A N 1
ATOM 546 C CA . PHE A 1 71 ? 3.038 -5.825 7.231 1.00 81.19 71 PHE A CA 1
ATOM 547 C C . PHE A 1 71 ? 2.878 -5.452 8.695 1.00 81.19 71 PHE A C 1
ATOM 549 O O . PHE A 1 71 ? 2.992 -6.317 9.560 1.00 81.19 71 PHE A O 1
ATOM 556 N N . ASN A 1 72 ? 2.584 -4.178 8.951 1.00 79.75 72 ASN A N 1
ATOM 557 C CA . ASN A 1 72 ? 2.320 -3.670 10.287 1.00 79.75 72 ASN A CA 1
ATOM 558 C C . ASN A 1 72 ? 0.936 -3.020 10.336 1.00 79.75 72 ASN A C 1
ATOM 560 O O . ASN A 1 72 ? 0.593 -2.154 9.529 1.00 79.75 72 ASN A O 1
ATOM 564 N N . LEU A 1 73 ? 0.155 -3.422 11.336 1.00 77.94 73 LEU A N 1
ATOM 565 C CA . LEU A 1 73 ? -1.094 -2.768 11.708 1.00 77.94 73 LEU A CA 1
ATOM 566 C C . LEU A 1 73 ? -0.786 -1.688 12.733 1.00 77.94 73 LEU A C 1
ATOM 568 O O . LEU A 1 73 ? -0.262 -1.991 13.803 1.00 77.94 73 LEU A O 1
ATOM 572 N N . LEU A 1 74 ? -1.118 -0.439 12.419 1.00 73.12 74 LEU A N 1
ATOM 573 C CA . LEU A 1 74 ? -0.904 0.689 13.313 1.00 73.12 74 LEU A CA 1
ATOM 574 C C . LEU A 1 74 ? -2.253 1.265 13.740 1.00 73.12 74 LEU A C 1
ATOM 576 O O . LEU A 1 74 ? -2.992 1.851 12.951 1.00 73.12 74 LEU A O 1
ATOM 580 N N . ASN A 1 75 ? -2.564 1.145 15.026 1.00 66.88 75 ASN A N 1
ATOM 581 C CA . ASN A 1 75 ? -3.689 1.852 15.625 1.00 66.88 75 ASN A CA 1
ATOM 582 C C . ASN A 1 75 ? -3.176 3.133 16.293 1.00 66.88 75 ASN A C 1
ATOM 584 O O . ASN A 1 75 ? -3.030 3.190 17.512 1.00 66.88 75 ASN A O 1
ATOM 588 N N . LEU A 1 76 ? -2.801 4.122 15.478 1.00 57.03 76 LEU A N 1
ATOM 589 C CA . LEU A 1 76 ? -2.289 5.403 15.964 1.00 57.03 76 LEU A CA 1
ATOM 590 C C . LEU A 1 76 ? -3.407 6.454 15.943 1.00 57.03 76 LEU A C 1
ATOM 592 O O . LEU A 1 76 ? -3.976 6.698 14.878 1.00 57.03 76 LEU A O 1
ATOM 596 N N . PRO A 1 77 ? -3.704 7.125 17.071 1.00 50.31 77 PRO A N 1
ATOM 597 C CA . PRO A 1 77 ? -4.531 8.320 17.050 1.00 50.31 77 PRO A CA 1
ATOM 598 C C . PRO A 1 77 ? -3.713 9.446 16.406 1.00 50.31 77 PRO A C 1
ATOM 600 O O . PRO A 1 77 ? -2.814 10.008 17.026 1.00 50.31 77 PRO A O 1
ATOM 603 N N . LEU A 1 78 ? -3.980 9.760 15.138 1.00 48.97 78 LEU A N 1
ATOM 604 C CA . LEU A 1 78 ? -3.376 10.918 14.476 1.00 48.97 78 LEU A CA 1
ATOM 605 C C . LEU A 1 78 ? -4.029 12.195 15.029 1.00 48.97 78 LEU A C 1
ATOM 607 O O . LEU A 1 78 ? -4.972 12.722 14.457 1.00 48.97 78 LEU A O 1
ATOM 611 N N . THR A 1 79 ? -3.550 12.689 16.169 1.00 43.81 79 THR A N 1
ATOM 612 C CA . THR A 1 79 ? -4.105 13.865 16.865 1.00 43.81 79 THR A CA 1
ATOM 613 C C . THR A 1 79 ? -3.770 15.215 16.217 1.00 43.81 79 THR A C 1
ATOM 615 O O . THR A 1 79 ? -4.265 16.230 16.691 1.00 43.81 79 THR A O 1
ATOM 618 N N . ASN A 1 80 ? -2.986 15.262 15.131 1.00 35.81 80 ASN A N 1
ATOM 619 C CA . ASN A 1 80 ? -2.558 16.520 14.486 1.00 35.81 80 ASN A CA 1
ATOM 620 C C . ASN A 1 80 ? -2.873 16.631 12.984 1.00 35.81 80 ASN A C 1
ATOM 622 O O . ASN A 1 80 ? -2.360 17.513 12.301 1.00 35.81 80 ASN A O 1
ATOM 626 N N . ILE A 1 81 ? -3.740 15.769 12.459 1.00 45.12 81 ILE A N 1
ATOM 627 C CA . ILE A 1 81 ? -4.372 15.959 11.150 1.00 45.12 81 ILE A CA 1
ATOM 628 C C . ILE A 1 81 ? -5.851 15.731 11.418 1.00 45.12 81 ILE A C 1
ATOM 630 O O . ILE A 1 81 ? -6.203 14.709 11.996 1.00 45.12 81 ILE A O 1
ATOM 634 N N . SER A 1 82 ? -6.702 16.696 11.097 1.00 37.53 82 SER A N 1
ATOM 635 C CA . SER A 1 82 ? -8.134 16.707 11.403 1.00 37.53 82 SER A CA 1
ATOM 636 C C . SER A 1 82 ? -8.904 15.584 10.688 1.00 37.53 82 SER A C 1
ATOM 638 O O . SER A 1 82 ? -9.671 15.829 9.766 1.00 37.53 82 SER A O 1
ATOM 640 N N . PHE A 1 83 ? -8.726 14.343 11.139 1.00 43.38 83 PHE A N 1
ATOM 641 C CA . PHE A 1 83 ? -9.588 13.205 10.848 1.00 43.38 83 PHE A CA 1
ATOM 642 C C . PHE A 1 83 ? -9.798 12.410 12.147 1.00 43.38 83 PHE A C 1
ATOM 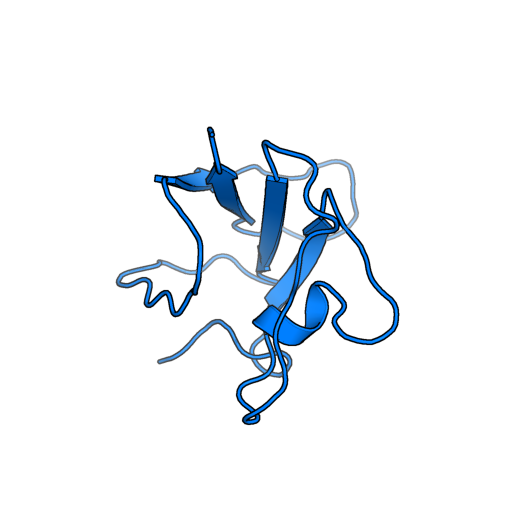644 O O . PHE A 1 83 ? -8.824 12.064 12.820 1.00 43.38 83 PHE A O 1
ATOM 651 N N . PRO A 1 84 ? -11.054 12.149 12.549 1.00 40.97 84 PRO A N 1
ATOM 652 C CA . PRO A 1 84 ? -11.347 11.478 13.806 1.00 40.97 84 PRO A CA 1
ATOM 653 C C . PRO A 1 84 ? -10.832 10.038 13.743 1.00 40.97 84 PRO A C 1
ATOM 655 O O . PRO A 1 84 ? -11.179 9.308 12.824 1.00 40.97 84 PRO A O 1
ATOM 658 N N . THR A 1 85 ? -9.993 9.651 14.711 1.00 45.25 85 THR A N 1
ATOM 659 C CA . THR A 1 85 ? -9.630 8.263 15.068 1.00 45.25 85 THR A CA 1
ATOM 660 C C . THR A 1 85 ? -9.715 7.257 13.912 1.00 45.25 85 THR A C 1
ATOM 662 O O . THR A 1 85 ? -10.719 6.569 13.776 1.00 45.25 85 THR A O 1
ATOM 665 N N . GLY A 1 86 ? -8.681 7.162 13.076 1.00 49.78 86 GLY A N 1
ATOM 666 C CA . GLY A 1 86 ? -8.596 6.175 11.992 1.00 49.78 86 GLY A CA 1
ATOM 667 C C . GLY A 1 86 ? -7.590 5.062 12.302 1.00 49.78 86 GLY A C 1
ATOM 668 O O . GLY A 1 86 ? -6.529 5.319 12.866 1.00 49.78 86 GLY A O 1
ATOM 669 N N . VAL A 1 87 ? -7.891 3.819 11.914 1.00 55.75 87 VAL A N 1
ATOM 670 C CA . VAL A 1 87 ? -6.908 2.717 11.946 1.00 55.75 87 VAL A CA 1
ATOM 671 C C . VAL A 1 87 ? -6.058 2.794 10.677 1.00 55.75 87 VAL A C 1
ATOM 673 O O . VAL A 1 87 ? -6.589 2.831 9.564 1.00 55.75 87 VAL A O 1
ATOM 676 N N . THR A 1 88 ? -4.734 2.791 10.829 1.00 58.72 88 THR A N 1
ATOM 677 C CA . THR A 1 88 ? -3.781 2.895 9.718 1.00 58.72 88 THR A CA 1
ATOM 678 C C . THR A 1 88 ? -3.120 1.545 9.445 1.00 58.72 88 THR A C 1
ATOM 680 O O . THR A 1 88 ? -2.695 0.834 10.353 1.00 58.72 88 THR A O 1
ATOM 683 N N . HIS A 1 89 ? -3.023 1.170 8.174 1.00 60.84 89 HIS A N 1
ATOM 684 C CA . HIS A 1 89 ? -2.421 -0.087 7.746 1.00 60.84 89 HIS A CA 1
ATOM 685 C C . HIS A 1 89 ? -1.157 0.230 6.960 1.00 60.84 89 HIS A C 1
ATOM 687 O O . HIS A 1 89 ? -1.218 0.888 5.923 1.00 60.84 89 HIS A O 1
ATOM 693 N N . THR A 1 90 ? -0.010 -0.250 7.427 1.00 55.75 90 THR A N 1
ATOM 694 C CA . THR A 1 90 ? 1.272 0.005 6.769 1.00 55.75 90 THR A CA 1
ATOM 695 C C . THR A 1 90 ? 1.813 -1.283 6.172 1.00 55.75 90 THR A C 1
ATOM 697 O O . THR A 1 90 ? 2.119 -2.241 6.883 1.00 55.75 90 THR A O 1
ATOM 700 N N . ALA A 1 91 ? 1.968 -1.304 4.851 1.00 56.94 91 ALA A N 1
ATOM 701 C CA . ALA A 1 91 ? 2.638 -2.380 4.139 1.00 56.94 91 ALA A CA 1
ATOM 702 C C . ALA A 1 91 ? 4.061 -1.946 3.755 1.00 56.94 91 ALA A C 1
ATOM 704 O O . ALA A 1 91 ? 4.278 -0.908 3.130 1.00 56.94 91 ALA A O 1
ATOM 705 N N . TYR A 1 92 ? 5.041 -2.775 4.099 1.00 51.09 92 TYR A N 1
ATOM 706 C CA . TYR A 1 92 ? 6.441 -2.617 3.725 1.00 51.09 92 TYR A CA 1
ATOM 707 C C . TYR A 1 92 ? 6.772 -3.637 2.640 1.00 51.09 92 TYR A C 1
ATOM 709 O O . TYR A 1 92 ? 6.681 -4.849 2.845 1.00 51.09 92 TYR A O 1
ATOM 717 N N . ILE A 1 93 ? 7.194 -3.148 1.481 1.00 58.94 93 ILE A N 1
ATOM 718 C CA . ILE A 1 93 ? 7.688 -3.964 0.378 1.00 58.94 93 ILE A CA 1
ATOM 719 C C . ILE A 1 93 ? 9.217 -3.943 0.410 1.00 58.94 93 ILE A C 1
ATOM 721 O O . ILE A 1 93 ? 9.867 -2.980 -0.000 1.00 58.94 93 ILE A O 1
ATOM 725 N N . CYS A 1 94 ? 9.811 -5.042 0.863 1.00 45.69 94 CYS A N 1
ATOM 726 C CA . CYS A 1 94 ? 11.257 -5.208 0.920 1.00 45.69 94 CYS A CA 1
ATOM 727 C C . CYS A 1 94 ? 11.725 -6.090 -0.245 1.00 45.69 94 CYS A C 1
ATOM 729 O O . CYS A 1 94 ? 11.515 -7.302 -0.271 1.00 45.69 94 CYS A O 1
ATOM 731 N N . ARG A 1 95 ? 12.427 -5.512 -1.219 1.00 48.84 95 ARG A N 1
ATOM 732 C CA . ARG A 1 95 ? 13.172 -6.298 -2.210 1.00 48.84 95 ARG A CA 1
ATOM 733 C C . ARG A 1 95 ? 14.660 -6.113 -1.935 1.00 48.84 95 ARG A C 1
ATOM 735 O O . ARG A 1 95 ? 15.229 -5.089 -2.284 1.00 48.84 95 ARG A O 1
ATOM 742 N N . TYR A 1 96 ? 15.286 -7.092 -1.293 1.00 45.00 96 TYR A N 1
ATOM 743 C CA . TYR A 1 96 ? 16.747 -7.191 -1.295 1.00 45.00 96 TYR A CA 1
ATOM 744 C C . TYR A 1 96 ? 17.188 -7.986 -2.526 1.00 45.00 96 TYR A C 1
ATOM 746 O O . TYR A 1 96 ? 16.493 -8.930 -2.906 1.00 45.00 96 TYR A O 1
ATOM 754 N N . LYS A 1 97 ? 18.297 -7.574 -3.158 1.00 48.09 97 LYS A N 1
ATOM 755 C CA . LYS A 1 97 ? 18.962 -8.336 -4.233 1.00 48.09 97 LYS A CA 1
ATOM 756 C C . LYS A 1 97 ? 19.096 -9.807 -3.828 1.00 48.09 97 LYS A C 1
ATOM 758 O O . LYS A 1 97 ? 19.388 -10.079 -2.642 1.00 48.09 97 LYS A O 1
#

Organism: NCBI:txid48269

pLDDT: mean 74.58, std 16.41, range [35.81, 92.25]